Protein AF-A0A3B8I5W5-F1 (afdb_monomer)

Structure (mmCIF, N/CA/C/O backbone):
data_AF-A0A3B8I5W5-F1
#
_entry.id   AF-A0A3B8I5W5-F1
#
loop_
_atom_site.group_PDB
_atom_site.id
_atom_site.type_symbol
_atom_site.label_atom_id
_atom_site.label_alt_id
_atom_site.label_comp_id
_atom_site.label_asym_id
_atom_site.label_entity_id
_atom_site.label_seq_id
_atom_site.pdbx_PDB_ins_code
_atom_site.Cartn_x
_atom_site.Cartn_y
_atom_site.Cartn_z
_atom_site.occupancy
_atom_site.B_iso_or_equiv
_atom_site.auth_seq_id
_atom_site.auth_comp_id
_atom_site.auth_asym_id
_atom_site.auth_atom_id
_atom_site.pdbx_PDB_model_num
ATOM 1 N N . MET A 1 1 ? -15.639 12.496 -2.926 1.00 61.66 1 MET A N 1
ATOM 2 C CA . MET A 1 1 ? -14.669 11.738 -2.098 1.00 61.66 1 MET A CA 1
ATOM 3 C C . MET A 1 1 ? -14.792 10.216 -2.178 1.00 61.66 1 MET A C 1
ATOM 5 O O . MET A 1 1 ? -13.754 9.573 -2.150 1.00 61.66 1 MET A O 1
ATOM 9 N N . ASN A 1 2 ? -15.990 9.625 -2.306 1.00 77.81 2 ASN A N 1
ATOM 10 C CA . ASN A 1 2 ? -16.185 8.171 -2.148 1.00 77.81 2 ASN A CA 1
ATOM 11 C C . ASN A 1 2 ? -15.355 7.278 -3.110 1.00 77.81 2 ASN A C 1
ATOM 13 O O . ASN A 1 2 ? -14.965 6.170 -2.763 1.00 77.81 2 ASN A O 1
ATOM 17 N N . ASN A 1 3 ? -14.996 7.775 -4.301 1.00 90.12 3 ASN A N 1
ATOM 18 C CA . ASN A 1 3 ? -14.137 7.043 -5.249 1.00 90.12 3 ASN A CA 1
ATOM 19 C C . ASN A 1 3 ? -12.716 6.773 -4.723 1.00 90.12 3 ASN A C 1
ATOM 21 O O . ASN A 1 3 ? -12.067 5.838 -5.180 1.00 90.12 3 ASN A O 1
ATOM 25 N N . TYR A 1 4 ? -12.232 7.566 -3.764 1.00 95.19 4 TYR A N 1
ATOM 26 C CA . TYR A 1 4 ? -10.904 7.401 -3.167 1.00 95.19 4 TYR A CA 1
ATOM 27 C C . TYR A 1 4 ? -10.886 6.434 -1.981 1.00 95.19 4 TYR A C 1
ATOM 29 O O . TYR A 1 4 ? -9.856 6.318 -1.331 1.00 95.19 4 TYR A O 1
ATOM 37 N N . LEU A 1 5 ? -12.004 5.760 -1.709 1.00 96.75 5 LEU A N 1
ATOM 38 C CA . LEU A 1 5 ? -12.112 4.663 -0.744 1.00 96.75 5 LEU A CA 1
ATOM 39 C C . LEU A 1 5 ? -12.311 3.312 -1.437 1.00 96.75 5 LEU A C 1
ATOM 41 O O . LEU A 1 5 ? -12.010 2.274 -0.864 1.00 96.75 5 LEU A O 1
ATOM 45 N N . LYS A 1 6 ? -12.807 3.320 -2.680 1.00 97.50 6 LYS A N 1
ATOM 46 C CA . LYS A 1 6 ? -13.102 2.098 -3.426 1.00 97.50 6 LYS A CA 1
ATOM 47 C C . LYS A 1 6 ? -11.824 1.398 -3.899 1.00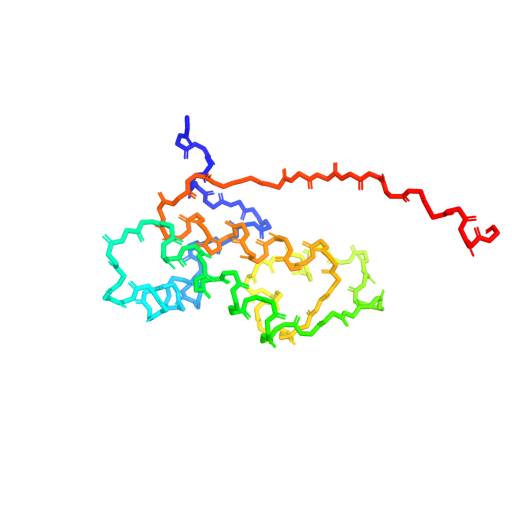 97.50 6 LYS A C 1
ATOM 49 O O . LYS A 1 6 ? -10.852 2.086 -4.248 1.00 97.50 6 LYS A O 1
ATOM 54 N N . PRO A 1 7 ? -11.838 0.061 -3.983 1.00 97.75 7 PRO A N 1
ATOM 55 C CA . PRO A 1 7 ? -10.745 -0.680 -4.581 1.00 97.75 7 PRO A CA 1
ATOM 56 C C . PRO A 1 7 ? -10.641 -0.396 -6.083 1.00 97.75 7 PRO A C 1
ATOM 58 O O . PRO A 1 7 ? -11.612 -0.029 -6.750 1.00 97.75 7 PRO A O 1
ATOM 61 N N . THR A 1 8 ? -9.438 -0.559 -6.621 1.00 97.50 8 THR A N 1
ATOM 62 C CA . THR A 1 8 ? -9.177 -0.601 -8.066 1.00 97.50 8 THR A CA 1
ATOM 63 C C . THR A 1 8 ? -8.279 -1.792 -8.376 1.00 97.50 8 THR A C 1
ATOM 65 O O . THR A 1 8 ? -7.843 -2.491 -7.468 1.00 97.50 8 THR A O 1
ATOM 68 N N . TYR A 1 9 ? -7.950 -2.014 -9.651 1.00 97.56 9 TYR A N 1
ATOM 69 C CA . TYR A 1 9 ? -7.056 -3.109 -10.032 1.00 97.56 9 TYR A CA 1
ATOM 70 C C . TYR A 1 9 ? -5.711 -3.086 -9.283 1.00 97.56 9 TYR A C 1
ATOM 72 O O . TYR A 1 9 ? -5.262 -4.136 -8.835 1.00 97.56 9 TYR A O 1
ATOM 80 N N . TYR A 1 10 ? -5.076 -1.912 -9.157 1.00 98.06 10 TYR A N 1
ATOM 81 C CA . TYR A 1 10 ? -3.786 -1.756 -8.466 1.00 98.06 10 TYR A CA 1
ATOM 82 C C . TYR A 1 10 ? -3.947 -1.499 -6.965 1.00 98.06 10 TYR A C 1
ATOM 84 O O . TYR A 1 10 ? -3.089 -1.889 -6.178 1.00 98.06 10 TYR A O 1
ATOM 92 N N . LEU A 1 11 ? -5.037 -0.831 -6.580 1.00 98.25 11 LEU A N 1
ATOM 93 C CA . LEU A 1 11 ? -5.348 -0.475 -5.200 1.00 98.25 11 LEU A CA 1
ATOM 94 C C . LEU A 1 11 ? -6.419 -1.424 -4.660 1.00 98.25 11 LEU A C 1
ATOM 96 O O . LEU A 1 11 ? -7.529 -0.992 -4.353 1.00 98.25 11 LEU A O 1
ATOM 100 N N . ASP A 1 12 ? -6.112 -2.717 -4.616 1.00 97.75 12 ASP A N 1
ATOM 101 C CA . ASP A 1 12 ? -7.004 -3.788 -4.158 1.00 97.75 12 ASP A CA 1
ATOM 102 C C . ASP A 1 12 ? -7.103 -3.818 -2.625 1.00 97.75 12 ASP A C 1
ATOM 104 O O . ASP A 1 12 ? -6.757 -4.789 -1.954 1.00 97.75 12 ASP A O 1
ATOM 108 N N . CYS A 1 13 ? -7.554 -2.697 -2.057 1.00 97.75 13 CYS A N 1
ATOM 109 C CA . CYS A 1 13 ? -7.656 -2.483 -0.618 1.00 97.75 13 CYS A CA 1
ATOM 110 C C . CYS A 1 13 ? -8.689 -3.388 0.063 1.00 97.75 13 CYS A C 1
ATOM 112 O O . CYS A 1 13 ? -8.652 -3.531 1.277 1.00 97.75 13 CYS A O 1
ATOM 114 N N . ASP A 1 14 ? -9.599 -3.999 -0.692 1.00 98.06 14 ASP A N 1
ATOM 115 C CA . ASP A 1 14 ? -10.561 -5.012 -0.250 1.00 98.06 14 ASP A CA 1
ATOM 116 C C . ASP A 1 14 ? -9.949 -6.418 -0.119 1.00 98.06 14 ASP A C 1
ATOM 118 O O . ASP A 1 14 ? -10.593 -7.323 0.412 1.00 98.06 14 ASP A O 1
ATOM 122 N N . HIS A 1 15 ? -8.701 -6.615 -0.554 1.00 98.56 15 HIS A N 1
ATOM 123 C CA . HIS A 1 15 ? -8.018 -7.894 -0.419 1.00 98.56 15 HIS A CA 1
ATOM 124 C C . HIS A 1 15 ? -7.873 -8.292 1.068 1.00 98.56 15 HIS A C 1
ATOM 126 O O . HIS A 1 15 ? -7.395 -7.477 1.867 1.00 98.56 15 HIS A O 1
ATOM 132 N N . PRO A 1 16 ? -8.180 -9.549 1.462 1.00 98.50 16 PRO A N 1
ATOM 133 C CA . PRO A 1 16 ? -8.212 -9.966 2.869 1.00 98.50 16 PRO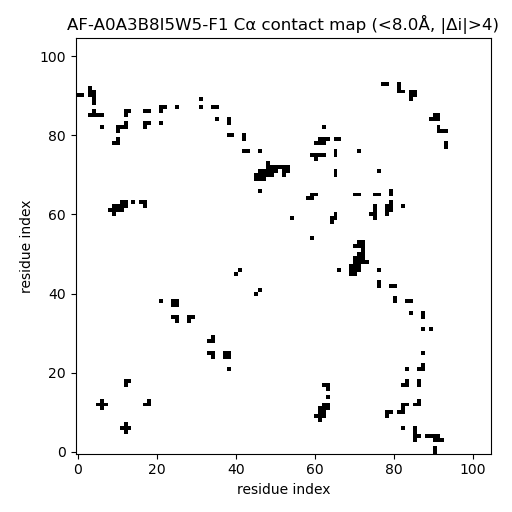 A CA 1
ATOM 134 C C . PRO A 1 16 ? -6.929 -9.669 3.651 1.00 98.50 16 PRO A C 1
ATOM 136 O O . PRO A 1 16 ? -6.990 -9.161 4.765 1.00 98.50 16 PRO A O 1
ATOM 139 N N . ALA A 1 17 ? -5.762 -9.914 3.044 1.00 98.19 17 ALA A N 1
ATOM 140 C CA . ALA A 1 17 ? -4.474 -9.614 3.673 1.00 98.19 17 ALA A CA 1
ATOM 141 C C . ALA A 1 17 ? -4.310 -8.118 4.008 1.00 98.19 17 ALA A C 1
ATOM 143 O O . ALA A 1 17 ? -3.814 -7.785 5.077 1.00 98.19 17 ALA A O 1
ATOM 144 N N . ILE A 1 18 ? -4.769 -7.219 3.129 1.00 98.62 18 ILE A N 1
ATOM 145 C CA . ILE A 1 18 ? -4.690 -5.769 3.346 1.00 98.62 18 ILE A CA 1
ATOM 146 C C . ILE A 1 18 ? -5.641 -5.357 4.475 1.00 98.62 18 ILE A C 1
ATOM 148 O O . ILE A 1 18 ? -5.225 -4.665 5.401 1.00 98.62 18 ILE A O 1
ATOM 152 N N . GLN A 1 19 ? -6.889 -5.832 4.434 1.00 98.62 19 GLN A N 1
ATOM 153 C CA . GLN A 1 19 ? -7.904 -5.562 5.459 1.00 98.62 19 GLN A CA 1
ATOM 154 C C . GLN A 1 19 ? -7.461 -6.035 6.848 1.00 98.62 19 GLN A C 1
ATOM 156 O O . GLN A 1 19 ? -7.528 -5.280 7.817 1.00 98.62 19 GLN A O 1
ATOM 161 N N . GLN A 1 20 ? -6.941 -7.262 6.939 1.00 98.50 20 GLN A N 1
ATOM 162 C CA . GLN A 1 20 ? -6.451 -7.826 8.193 1.00 98.50 20 GLN A CA 1
ATOM 163 C C . GLN A 1 20 ? -5.268 -7.026 8.745 1.00 98.50 20 GLN A C 1
ATOM 165 O O . GLN A 1 20 ? -5.256 -6.693 9.928 1.00 98.50 20 GLN A O 1
ATOM 170 N N . THR A 1 21 ? -4.293 -6.683 7.898 1.00 98.12 21 THR A N 1
ATOM 171 C CA . THR A 1 21 ? -3.144 -5.874 8.317 1.00 98.12 21 THR A CA 1
ATOM 172 C C . THR A 1 21 ? -3.572 -4.500 8.815 1.00 98.12 21 THR A C 1
ATOM 174 O O . THR A 1 21 ? -3.085 -4.067 9.856 1.00 98.12 21 THR A O 1
ATOM 177 N N . VAL A 1 22 ? -4.497 -3.822 8.129 1.00 98.44 22 VAL A N 1
ATOM 178 C CA . VAL A 1 22 ? -5.020 -2.540 8.615 1.00 98.44 22 VAL A CA 1
ATOM 179 C C . VAL A 1 22 ? -5.685 -2.716 9.971 1.00 98.44 22 VAL A C 1
ATOM 181 O O . VAL A 1 22 ? -5.284 -2.034 10.906 1.00 98.44 22 VAL A O 1
ATOM 184 N N . SER A 1 23 ? -6.607 -3.673 10.109 1.00 98.31 23 SER A N 1
ATOM 185 C CA . SER A 1 23 ? -7.304 -3.923 11.375 1.00 98.31 23 SER A CA 1
ATOM 186 C C . SER A 1 23 ? -6.341 -4.138 12.544 1.00 98.31 23 SER A C 1
ATOM 188 O O . SER A 1 23 ? -6.584 -3.612 13.623 1.00 98.31 23 SER A O 1
ATOM 190 N N . GLN A 1 24 ? -5.258 -4.891 12.334 1.00 98.31 24 GLN A N 1
ATOM 191 C CA . GLN A 1 24 ? -4.252 -5.168 13.363 1.00 98.31 24 GLN A CA 1
ATOM 192 C C . GLN A 1 24 ? -3.402 -3.935 13.694 1.00 98.31 24 GLN A C 1
ATOM 194 O O . GLN A 1 24 ? -3.168 -3.625 14.856 1.00 98.31 24 GLN A O 1
ATOM 199 N N . ILE A 1 25 ? -2.921 -3.217 12.678 1.00 98.12 25 ILE A N 1
ATOM 200 C CA . ILE A 1 25 ? -1.996 -2.092 12.870 1.00 98.12 25 ILE A CA 1
ATOM 201 C C . ILE A 1 25 ? -2.705 -0.861 13.443 1.00 98.12 25 ILE A C 1
ATOM 203 O O . ILE A 1 25 ? -2.097 -0.093 14.192 1.00 98.12 25 ILE A O 1
ATOM 207 N N . THR A 1 26 ? -3.977 -0.661 13.098 1.00 97.75 26 THR A N 1
ATOM 208 C CA . THR A 1 26 ? -4.765 0.489 13.557 1.00 97.75 26 THR A CA 1
ATOM 209 C C . THR A 1 26 ? -5.540 0.214 14.844 1.00 97.75 26 THR A C 1
ATOM 211 O O . THR A 1 26 ? -6.268 1.089 15.311 1.00 97.75 26 THR A O 1
ATOM 214 N N . GLU A 1 27 ? -5.409 -0.979 15.428 1.00 97.50 27 GLU A N 1
ATOM 215 C CA . GLU A 1 27 ? -6.036 -1.304 16.706 1.00 97.50 27 GLU A CA 1
ATOM 216 C C . GLU A 1 27 ? -5.567 -0.330 17.800 1.00 97.50 27 GLU A C 1
ATOM 218 O O . GLU A 1 27 ? -4.378 -0.027 17.942 1.00 97.50 27 GLU A O 1
ATOM 223 N N . GLY A 1 28 ? -6.526 0.220 18.550 1.00 96.44 28 GLY A N 1
ATOM 224 C CA . GLY A 1 28 ? -6.260 1.176 19.626 1.00 96.44 28 GLY A CA 1
ATOM 225 C C . GLY A 1 28 ? -5.765 2.558 19.179 1.00 96.44 28 GLY A C 1
ATOM 226 O O . GLY A 1 28 ? -5.443 3.374 20.043 1.00 96.44 28 GLY A O 1
ATOM 227 N N . CYS A 1 29 ? -5.703 2.852 17.874 1.00 97.25 29 CYS A N 1
ATOM 228 C CA . CYS A 1 29 ? -5.403 4.203 17.399 1.00 97.25 29 CYS A CA 1
ATOM 229 C C . CYS A 1 29 ? -6.507 5.187 17.795 1.00 97.25 29 CYS A C 1
ATOM 231 O O . CYS A 1 29 ?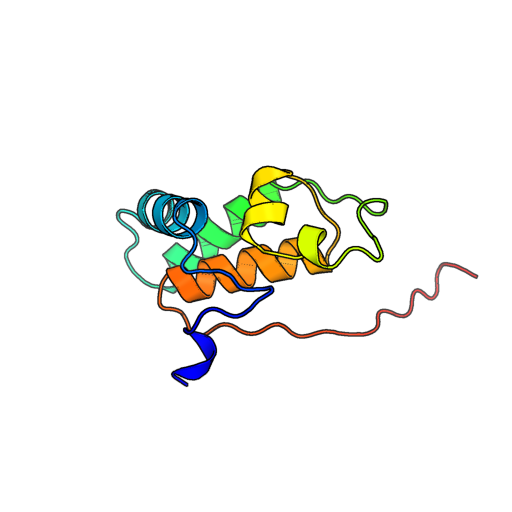 -7.696 4.896 17.667 1.00 97.25 29 CYS A O 1
ATOM 233 N N . LYS A 1 30 ? -6.105 6.377 18.244 1.00 95.12 30 LYS A N 1
ATOM 234 C CA . LYS A 1 30 ? -7.018 7.423 18.725 1.00 95.12 30 LYS A CA 1
ATOM 235 C C . LYS A 1 30 ? -7.709 8.167 17.589 1.00 95.12 30 LYS A C 1
ATOM 237 O O . LYS A 1 30 ? -8.837 8.625 17.748 1.00 95.12 30 LYS A O 1
ATOM 242 N N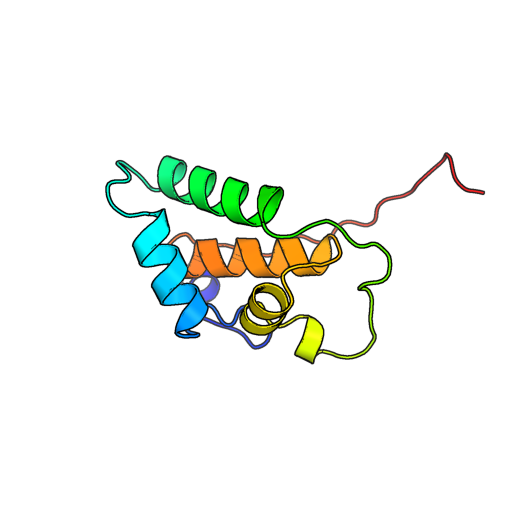 . ASP A 1 31 ? -7.022 8.305 16.460 1.00 96.38 31 ASP A N 1
ATOM 243 C CA . ASP A 1 31 ? -7.506 9.021 15.289 1.00 96.38 31 ASP A CA 1
ATOM 244 C C . ASP A 1 31 ? -6.903 8.473 13.982 1.00 96.38 31 ASP A C 1
ATOM 246 O O . ASP A 1 31 ? -6.059 7.570 13.959 1.00 96.38 31 ASP A O 1
ATOM 250 N N . GLN A 1 32 ? -7.366 9.034 12.862 1.00 96.31 32 GLN A N 1
ATOM 251 C CA . GLN A 1 32 ? -6.914 8.658 11.523 1.00 96.31 32 GLN A CA 1
ATOM 252 C C . GLN A 1 32 ? -5.448 9.030 11.252 1.00 96.31 32 GLN A C 1
ATOM 254 O O . GLN A 1 32 ? -4.813 8.395 10.411 1.00 96.31 32 GLN A O 1
ATOM 259 N N . ILE A 1 33 ? -4.901 10.040 11.937 1.00 96.94 33 ILE A N 1
ATOM 260 C CA . ILE A 1 33 ? -3.511 10.470 11.754 1.00 96.94 33 ILE A CA 1
ATOM 261 C C . ILE A 1 33 ? -2.583 9.422 12.361 1.00 96.94 33 ILE A C 1
ATOM 263 O O . ILE A 1 33 ? -1.648 8.983 11.692 1.00 96.94 33 ILE A O 1
ATOM 267 N N . GLU A 1 34 ? -2.867 8.972 13.583 1.00 98.12 34 GLU A N 1
ATOM 268 C CA . GLU A 1 34 ? -2.110 7.913 14.250 1.00 98.12 34 GLU A CA 1
ATOM 269 C C . GLU A 1 34 ? -2.147 6.612 13.433 1.00 98.12 34 GLU A C 1
ATOM 271 O O . GLU A 1 34 ? -1.107 5.995 13.188 1.00 98.12 34 GLU A O 1
ATOM 276 N N . ALA A 1 35 ? -3.330 6.231 12.940 1.00 97.94 35 ALA A N 1
ATOM 277 C CA . ALA A 1 35 ? -3.491 5.074 12.064 1.00 97.94 35 ALA A CA 1
ATOM 278 C C . ALA A 1 35 ? -2.613 5.192 10.805 1.00 97.94 35 ALA A C 1
ATOM 280 O O . ALA A 1 35 ? -1.855 4.276 10.476 1.00 97.94 35 ALA A O 1
ATOM 281 N N . LEU A 1 36 ? -2.655 6.341 10.123 1.00 97.75 36 LEU A N 1
ATOM 282 C CA . LEU A 1 36 ? -1.883 6.567 8.903 1.00 97.75 36 LEU A CA 1
ATOM 283 C C . LEU A 1 36 ? -0.371 6.582 9.165 1.00 97.75 36 LEU A C 1
ATOM 285 O O . LEU A 1 36 ? 0.389 6.059 8.351 1.00 97.75 36 LEU A O 1
ATOM 289 N N . GLN A 1 37 ? 0.069 7.128 10.301 1.00 98.44 37 GLN A N 1
ATOM 290 C CA . GLN A 1 37 ? 1.469 7.089 10.724 1.00 98.44 37 GLN A CA 1
ATOM 291 C C . GLN A 1 37 ? 1.951 5.649 10.914 1.00 98.44 37 GLN A C 1
ATOM 293 O O . GLN A 1 37 ? 2.985 5.283 10.358 1.00 98.44 37 GLN A O 1
ATOM 298 N N . LYS A 1 38 ? 1.198 4.802 11.626 1.00 98.62 38 LYS A N 1
ATOM 299 C CA . LYS A 1 38 ? 1.573 3.390 11.812 1.00 98.62 38 LYS A CA 1
ATOM 300 C C . LYS A 1 38 ? 1.611 2.623 10.488 1.00 98.62 38 LYS A C 1
ATOM 302 O O . LYS A 1 38 ? 2.561 1.884 10.237 1.00 98.62 38 LYS A O 1
ATOM 307 N N . LEU A 1 39 ? 0.634 2.840 9.605 1.00 98.62 39 LEU A N 1
ATOM 308 C CA . LEU A 1 39 ? 0.612 2.230 8.269 1.00 98.62 39 LEU A CA 1
ATOM 309 C C . LEU A 1 39 ? 1.774 2.717 7.391 1.00 98.62 39 LEU A C 1
ATOM 311 O O . LEU A 1 39 ? 2.356 1.936 6.639 1.00 98.62 39 LEU A O 1
ATOM 315 N N . PHE A 1 40 ? 2.146 3.994 7.498 1.00 98.62 40 PHE A N 1
ATOM 316 C CA . PHE A 1 40 ? 3.322 4.534 6.822 1.00 98.62 40 PHE A CA 1
ATOM 317 C C . PHE A 1 40 ? 4.601 3.857 7.317 1.00 98.62 40 PHE A C 1
ATOM 319 O O . PHE A 1 40 ? 5.408 3.422 6.497 1.00 98.62 40 PHE A O 1
ATOM 326 N N . LEU A 1 41 ? 4.771 3.732 8.637 1.00 98.62 41 LEU A N 1
ATOM 327 C CA . LEU A 1 41 ? 5.930 3.074 9.243 1.00 98.62 41 LEU A CA 1
ATOM 328 C C . LEU A 1 41 ? 6.025 1.606 8.816 1.00 98.62 41 LEU A C 1
ATOM 330 O O . LEU A 1 41 ? 7.097 1.172 8.408 1.00 98.62 41 LEU A O 1
ATOM 334 N N . LEU A 1 42 ? 4.901 0.882 8.775 1.00 98.44 42 LEU A N 1
ATOM 335 C CA . LEU A 1 42 ? 4.843 -0.477 8.233 1.00 98.44 42 LEU A CA 1
ATOM 336 C C . LEU A 1 42 ? 5.412 -0.538 6.805 1.00 98.44 42 LEU A C 1
ATOM 338 O O . LEU A 1 42 ? 6.296 -1.342 6.525 1.00 98.44 42 LEU A O 1
ATOM 342 N N . VAL A 1 43 ? 4.940 0.316 5.891 1.00 98.56 43 VAL A N 1
ATOM 343 C CA . VAL A 1 43 ? 5.420 0.305 4.496 1.00 98.56 43 VAL A CA 1
ATOM 344 C C . VAL A 1 43 ? 6.865 0.785 4.389 1.00 98.56 43 VAL A C 1
ATOM 346 O O . VAL A 1 43 ? 7.614 0.296 3.540 1.00 98.56 43 VAL A O 1
ATOM 349 N N . ARG A 1 44 ? 7.274 1.761 5.204 1.00 98.19 44 ARG A N 1
ATOM 350 C CA . ARG A 1 44 ? 8.642 2.288 5.225 1.00 98.19 44 ARG A CA 1
ATOM 351 C C . ARG A 1 44 ? 9.626 1.197 5.638 1.00 98.19 44 ARG A C 1
ATOM 353 O O . ARG A 1 44 ? 10.589 0.989 4.901 1.00 98.19 44 ARG A O 1
ATOM 360 N N . ASP A 1 45 ? 9.328 0.508 6.736 1.00 98.12 45 ASP A N 1
ATOM 361 C CA . ASP A 1 45 ? 10.270 -0.350 7.457 1.00 98.12 45 ASP A CA 1
ATOM 362 C C . ASP A 1 45 ? 10.204 -1.812 7.001 1.00 98.12 45 ASP A C 1
ATOM 364 O O . ASP A 1 45 ? 11.242 -2.454 6.863 1.00 98.12 45 ASP A O 1
ATOM 368 N N . GLN A 1 46 ? 9.013 -2.326 6.673 1.00 97.81 46 GLN A N 1
ATOM 369 C CA . GLN A 1 46 ? 8.829 -3.744 6.333 1.00 97.81 46 GLN A CA 1
ATOM 370 C C . GLN A 1 46 ? 8.900 -4.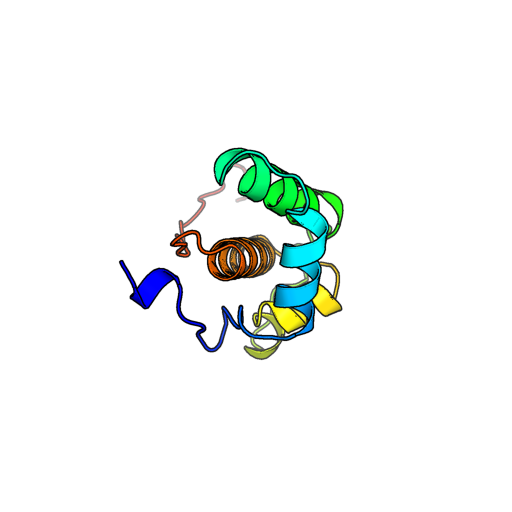045 4.834 1.00 97.81 46 GLN A C 1
ATOM 372 O O . GLN A 1 46 ? 8.896 -5.211 4.452 1.00 97.81 46 GLN A O 1
ATOM 377 N N . ILE A 1 47 ? 8.957 -3.022 3.975 1.00 98.12 47 ILE A N 1
ATOM 378 C CA . ILE A 1 47 ? 9.027 -3.188 2.515 1.00 98.12 47 ILE A CA 1
ATOM 379 C C . ILE A 1 47 ? 10.320 -2.541 2.010 1.00 98.12 47 ILE A C 1
ATOM 381 O O . ILE A 1 47 ? 10.298 -1.370 1.624 1.00 98.12 47 ILE A O 1
ATOM 385 N N . PRO A 1 48 ? 11.471 -3.233 2.002 1.00 97.81 48 PRO A N 1
ATOM 386 C CA . PRO A 1 48 ? 12.731 -2.642 1.571 1.00 97.81 48 PRO A CA 1
ATOM 387 C C . PRO A 1 48 ? 12.665 -2.095 0.145 1.00 97.81 48 PRO A C 1
ATOM 389 O O . PRO A 1 48 ? 12.043 -2.685 -0.747 1.00 97.81 48 PRO A O 1
ATOM 392 N N . TYR A 1 49 ? 13.319 -0.950 -0.055 1.00 96.50 49 TYR A N 1
ATOM 393 C CA . TYR A 1 49 ? 13.392 -0.295 -1.353 1.00 96.50 49 TYR A CA 1
ATOM 394 C C . TYR A 1 49 ? 14.274 -1.093 -2.313 1.00 96.50 49 TYR A C 1
ATOM 396 O O . TYR A 1 49 ? 15.427 -1.383 -2.000 1.00 96.50 49 TYR A O 1
ATOM 404 N N . ASN A 1 50 ? 13.751 -1.403 -3.498 1.00 95.12 50 ASN A N 1
ATOM 405 C CA . ASN A 1 50 ? 14.475 -2.145 -4.524 1.00 95.12 50 ASN A CA 1
ATOM 406 C C . ASN A 1 50 ? 14.331 -1.461 -5.891 1.00 95.12 50 ASN A C 1
ATOM 408 O O . ASN A 1 50 ? 13.255 -1.461 -6.489 1.00 95.12 50 ASN A O 1
ATOM 412 N N . MET A 1 51 ? 15.430 -0.893 -6.399 1.00 90.75 51 MET A N 1
ATOM 413 C CA . MET A 1 51 ? 15.468 -0.239 -7.716 1.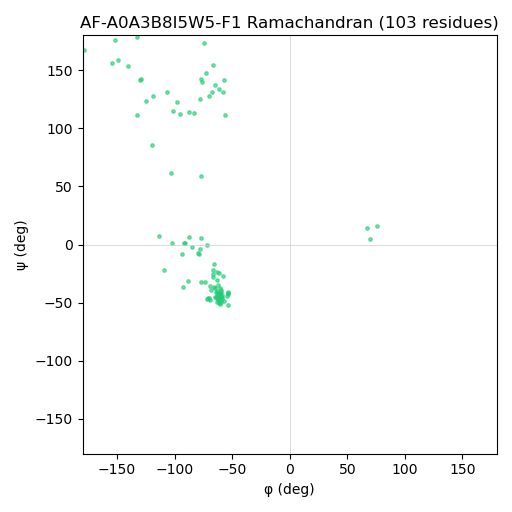00 90.75 51 MET A CA 1
ATOM 414 C C . MET A 1 51 ? 15.280 -1.205 -8.892 1.00 90.75 51 MET A C 1
ATOM 416 O O . MET A 1 51 ? 14.829 -0.786 -9.953 1.00 90.75 51 MET A O 1
ATOM 420 N N . TYR A 1 52 ? 15.556 -2.495 -8.695 1.00 91.81 52 TYR A N 1
ATOM 421 C CA . TYR A 1 52 ? 15.409 -3.538 -9.712 1.00 91.81 52 TYR A CA 1
ATOM 422 C C . TYR A 1 52 ? 14.029 -4.208 -9.698 1.00 91.81 52 TYR A C 1
ATOM 424 O O . TYR A 1 52 ? 13.778 -5.116 -10.482 1.00 91.81 52 TYR A O 1
ATOM 432 N N . ALA A 1 53 ? 13.116 -3.774 -8.823 1.00 91.56 53 ALA A N 1
ATOM 433 C CA . ALA A 1 53 ? 11.755 -4.309 -8.758 1.00 91.56 53 ALA A CA 1
ATOM 434 C C . ALA A 1 53 ? 10.823 -3.761 -9.860 1.00 91.56 53 ALA A C 1
ATOM 436 O O . ALA A 1 53 ? 9.663 -4.173 -9.949 1.00 91.56 53 ALA A O 1
ATOM 437 N N . VAL A 1 54 ? 11.309 -2.825 -10.685 1.00 91.38 54 VAL A N 1
ATOM 438 C CA . VAL A 1 54 ? 10.571 -2.270 -11.826 1.00 91.38 54 VAL A CA 1
ATOM 439 C C . VAL A 1 54 ? 10.378 -3.350 -12.888 1.00 91.38 54 VAL A C 1
ATOM 441 O O . VAL A 1 54 ? 11.318 -4.038 -13.273 1.00 91.38 54 VAL A O 1
ATOM 444 N N . THR A 1 55 ? 9.150 -3.502 -13.377 1.00 93.56 55 THR A N 1
ATOM 445 C CA . THR A 1 55 ? 8.793 -4.544 -14.344 1.00 93.56 55 THR A CA 1
ATOM 446 C C . THR A 1 55 ? 7.663 -4.080 -15.257 1.00 93.56 55 THR A C 1
ATOM 448 O O . THR A 1 55 ? 6.906 -3.178 -14.919 1.00 93.56 55 THR A O 1
ATOM 451 N N . GLY A 1 56 ? 7.524 -4.706 -16.426 1.00 94.62 56 GLY A N 1
ATOM 452 C CA . GLY A 1 56 ? 6.378 -4.493 -17.312 1.00 94.62 56 GLY A CA 1
ATOM 453 C C . GLY A 1 56 ? 5.118 -5.254 -16.886 1.00 94.62 56 GLY A C 1
ATOM 454 O O . GLY A 1 56 ? 4.065 -5.045 -17.478 1.00 94.62 56 GLY A O 1
ATOM 455 N N . ASN A 1 57 ? 5.198 -6.149 -15.892 1.00 96.25 57 ASN A N 1
ATOM 456 C CA . ASN A 1 57 ? 4.071 -6.992 -15.494 1.00 96.25 57 ASN A CA 1
ATOM 457 C C . ASN A 1 57 ? 3.119 -6.259 -14.520 1.00 96.25 57 ASN A C 1
ATOM 459 O O . ASN A 1 57 ? 3.490 -6.052 -13.360 1.00 96.25 57 ASN A O 1
ATOM 463 N N . PRO A 1 58 ? 1.864 -5.950 -14.913 1.00 96.31 58 PRO A N 1
ATOM 464 C CA . PRO A 1 58 ? 0.922 -5.207 -14.071 1.00 96.31 58 PRO A CA 1
ATOM 465 C C . PRO A 1 58 ? 0.575 -5.898 -12.747 1.00 96.31 58 PRO A C 1
ATOM 467 O O . PRO A 1 58 ? 0.190 -5.232 -11.789 1.00 96.31 58 PRO A O 1
ATOM 470 N N . LEU A 1 59 ? 0.696 -7.229 -12.665 1.00 97.12 59 LEU A N 1
ATOM 471 C CA . LEU A 1 59 ? 0.399 -7.977 -11.440 1.00 97.12 59 LEU A CA 1
ATOM 472 C C . LEU A 1 59 ? 1.324 -7.573 -10.290 1.00 97.12 59 LEU A C 1
ATOM 474 O O . LEU A 1 59 ? 0.868 -7.480 -9.156 1.00 97.12 59 LEU A O 1
ATOM 478 N N . TYR A 1 60 ? 2.586 -7.259 -10.584 1.00 96.75 60 TYR A N 1
ATOM 479 C CA . TYR A 1 60 ? 3.597 -6.855 -9.599 1.00 96.75 60 TYR A CA 1
ATOM 480 C C . TYR A 1 60 ? 3.362 -5.444 -9.037 1.00 96.75 60 TYR A C 1
ATOM 482 O O . TYR A 1 60 ? 4.122 -4.975 -8.191 1.00 96.75 60 TYR A O 1
ATOM 490 N N . TYR A 1 61 ? 2.306 -4.775 -9.502 1.00 97.75 61 TYR A N 1
ATOM 491 C CA . TYR A 1 61 ? 1.850 -3.478 -9.024 1.00 97.75 61 TYR A CA 1
ATOM 492 C C . TYR A 1 61 ? 0.485 -3.552 -8.336 1.00 97.75 61 TYR A C 1
ATOM 494 O O . TYR A 1 61 ? -0.069 -2.509 -8.015 1.00 97.75 61 TYR A O 1
ATOM 502 N N . LYS A 1 62 ? -0.096 -4.735 -8.095 1.00 98.31 62 LYS A N 1
ATOM 503 C CA . LYS A 1 62 ? -1.244 -4.822 -7.177 1.00 98.31 62 LYS A CA 1
ATOM 504 C C . LYS A 1 62 ? -0.764 -4.717 -5.738 1.00 98.31 62 LYS A C 1
ATOM 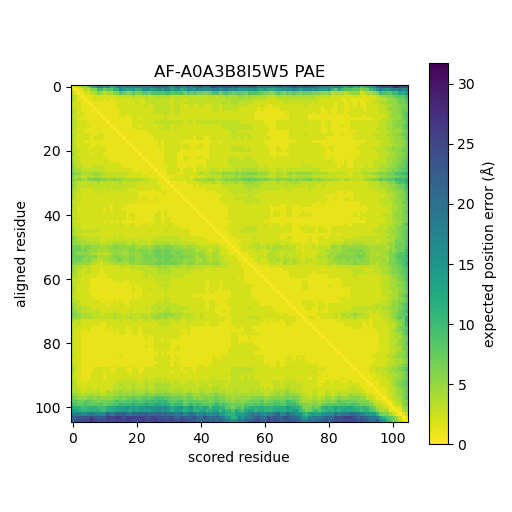506 O O . LYS A 1 62 ? 0.259 -5.309 -5.397 1.00 98.31 62 LYS A O 1
ATOM 511 N N . SER A 1 63 ? -1.497 -4.007 -4.889 1.00 98.38 63 SER A N 1
ATOM 512 C CA . SER A 1 63 ? -1.092 -3.780 -3.500 1.00 98.38 63 SER A CA 1
ATOM 513 C C . SER A 1 63 ? -0.927 -5.081 -2.715 1.00 98.38 63 SER A C 1
ATOM 515 O O . SER A 1 63 ? 0.084 -5.246 -2.036 1.00 98.38 63 SER A O 1
ATOM 517 N N . SER A 1 64 ? -1.828 -6.051 -2.899 1.00 98.50 64 SER A N 1
ATOM 518 C CA . SER A 1 64 ? -1.710 -7.393 -2.307 1.00 98.50 64 SER A CA 1
ATOM 519 C C . SER A 1 64 ? -0.448 -8.142 -2.756 1.00 98.50 64 SER A C 1
ATOM 521 O O . SER A 1 64 ? 0.209 -8.806 -1.954 1.00 98.50 64 SER A O 1
ATOM 523 N N . GLN A 1 65 ? -0.063 -7.987 -4.025 1.00 98.44 65 GLN A N 1
ATOM 524 C CA . GLN A 1 65 ? 1.146 -8.572 -4.609 1.00 98.44 65 GLN A CA 1
ATOM 525 C C . GLN A 1 65 ? 2.407 -7.918 -4.068 1.00 98.44 65 GLN A C 1
ATOM 527 O O . GLN A 1 65 ? 3.324 -8.631 -3.670 1.00 98.44 65 GLN A O 1
ATOM 532 N N . VAL A 1 66 ? 2.436 -6.586 -3.998 1.00 98.19 66 VAL A N 1
ATOM 533 C CA . VAL A 1 66 ? 3.541 -5.838 -3.386 1.00 98.19 66 VAL A CA 1
ATOM 534 C C . VAL A 1 66 ? 3.703 -6.246 -1.924 1.00 98.19 66 VAL A C 1
ATOM 536 O O . VAL A 1 66 ? 4.819 -6.503 -1.477 1.00 98.19 66 VAL A O 1
ATOM 539 N N . PHE A 1 67 ? 2.591 -6.365 -1.195 1.00 98.25 67 PHE A N 1
ATOM 540 C CA . PHE A 1 67 ? 2.603 -6.795 0.197 1.00 98.25 67 PHE A CA 1
ATOM 541 C C . PHE A 1 67 ? 3.164 -8.212 0.350 1.00 98.25 67 PHE A C 1
ATOM 543 O O . PHE A 1 67 ? 4.056 -8.426 1.163 1.00 98.25 67 PHE A O 1
ATOM 550 N N . ARG A 1 68 ? 2.728 -9.162 -0.490 1.00 98.00 68 ARG A N 1
ATOM 551 C CA . ARG A 1 68 ? 3.260 -10.534 -0.484 1.00 98.00 68 ARG A CA 1
ATOM 552 C C . ARG A 1 68 ? 4.746 -10.598 -0.838 1.00 98.00 68 ARG A C 1
ATOM 554 O O . ARG A 1 68 ? 5.468 -11.412 -0.276 1.00 98.00 68 ARG A O 1
ATOM 561 N N . MET A 1 69 ? 5.194 -9.796 -1.802 1.00 96.62 69 MET A N 1
ATOM 562 C CA . MET A 1 69 ? 6.601 -9.764 -2.213 1.00 96.62 69 MET A CA 1
ATOM 563 C C . MET A 1 69 ? 7.517 -9.211 -1.122 1.00 96.62 69 MET A C 1
ATOM 565 O O . MET A 1 69 ? 8.700 -9.538 -1.113 1.00 96.62 69 MET A O 1
ATOM 569 N N . GLY A 1 70 ? 7.000 -8.348 -0.244 1.00 97.38 70 GLY A N 1
ATOM 570 C CA . GLY A 1 70 ? 7.772 -7.771 0.851 1.00 97.38 70 GLY A CA 1
ATOM 571 C C . GLY A 1 70 ? 8.890 -6.828 0.400 1.00 97.38 70 GLY A C 1
ATOM 572 O O . GLY A 1 70 ? 9.757 -6.506 1.193 1.00 97.38 70 GLY A O 1
ATOM 573 N N . THR A 1 71 ? 8.913 -6.380 -0.859 1.00 97.69 71 THR A N 1
ATOM 574 C CA . THR A 1 71 ? 9.907 -5.438 -1.403 1.00 97.69 71 THR A CA 1
ATOM 575 C C . THR A 1 71 ? 9.322 -4.671 -2.589 1.00 97.69 71 THR A C 1
ATOM 577 O O . THR A 1 71 ? 8.395 -5.153 -3.243 1.00 97.69 71 THR A O 1
ATOM 580 N N . GLY A 1 72 ? 9.851 -3.482 -2.892 1.00 96.88 72 GLY A N 1
ATOM 581 C CA . GLY A 1 72 ? 9.438 -2.759 -4.091 1.00 96.88 72 GLY A CA 1
ATOM 582 C C . GLY A 1 72 ? 10.143 -1.429 -4.341 1.00 96.88 72 GLY A C 1
ATOM 583 O O . GLY A 1 72 ? 10.805 -0.862 -3.472 1.00 96.88 72 GLY A O 1
ATOM 584 N N . TYR A 1 73 ? 9.958 -0.919 -5.554 1.00 95.38 73 TYR A N 1
ATOM 585 C CA . TYR A 1 73 ? 10.333 0.426 -5.981 1.00 95.38 73 TYR A CA 1
ATOM 586 C C . TYR A 1 73 ? 9.369 1.487 -5.410 1.00 95.38 73 TYR A C 1
ATOM 588 O O . TYR A 1 73 ? 8.337 1.151 -4.817 1.00 95.38 73 TYR A O 1
ATOM 596 N N . CYS A 1 74 ? 9.663 2.781 -5.603 1.00 94.88 74 CYS A N 1
ATOM 597 C CA . CYS A 1 74 ? 8.850 3.876 -5.054 1.00 94.88 74 CYS A CA 1
ATOM 598 C C . CYS A 1 74 ? 7.363 3.759 -5.431 1.00 94.88 74 CYS A C 1
ATOM 600 O O . CYS A 1 74 ? 6.502 3.940 -4.572 1.00 94.88 74 CYS A O 1
ATOM 602 N N . LEU A 1 75 ? 7.057 3.373 -6.675 1.00 96.56 75 LEU A N 1
ATOM 603 C CA . LEU A 1 75 ? 5.684 3.207 -7.151 1.00 96.56 75 LEU A CA 1
ATOM 604 C C . LEU A 1 75 ? 4.944 2.076 -6.422 1.00 96.56 75 LEU A C 1
ATOM 606 O O . LEU A 1 75 ? 3.811 2.263 -5.991 1.00 96.56 75 LEU A O 1
ATOM 610 N N . GLN A 1 76 ? 5.585 0.922 -6.238 1.00 98.06 76 GLN A N 1
ATOM 611 C CA . GLN A 1 76 ? 4.996 -0.224 -5.536 1.00 98.06 76 GLN A CA 1
ATOM 612 C C . GLN A 1 76 ? 4.720 0.112 -4.067 1.00 98.06 76 GLN A C 1
ATOM 614 O O . GLN A 1 76 ? 3.616 -0.120 -3.574 1.00 98.06 76 GLN A O 1
ATOM 619 N N . LYS A 1 77 ? 5.682 0.746 -3.383 1.00 98.31 77 LYS A N 1
ATOM 620 C CA . LYS A 1 77 ? 5.497 1.223 -2.003 1.00 98.31 77 LYS A CA 1
ATOM 621 C C . LYS A 1 77 ? 4.360 2.249 -1.908 1.00 98.31 77 LYS A C 1
ATOM 623 O O . LYS A 1 77 ? 3.534 2.155 -1.003 1.00 98.31 77 LYS A O 1
ATOM 628 N N . ALA A 1 78 ? 4.267 3.186 -2.856 1.00 98.25 78 ALA A N 1
ATOM 629 C CA . ALA A 1 78 ? 3.187 4.174 -2.899 1.00 98.25 78 ALA A CA 1
ATOM 630 C C . ALA A 1 78 ? 1.808 3.529 -3.119 1.00 98.25 78 ALA A C 1
ATOM 632 O O . ALA A 1 78 ? 0.837 3.918 -2.467 1.00 98.25 78 ALA A O 1
ATOM 633 N N . ILE A 1 79 ? 1.718 2.525 -3.998 1.00 98.50 79 ILE A N 1
ATOM 634 C CA . ILE A 1 79 ? 0.502 1.733 -4.237 1.00 98.50 79 ILE A CA 1
ATOM 635 C C . ILE A 1 79 ? 0.054 1.035 -2.955 1.00 98.50 79 ILE A C 1
ATOM 637 O O . ILE A 1 79 ? -1.115 1.139 -2.574 1.00 98.50 79 ILE A O 1
ATOM 641 N N . LEU A 1 80 ? 0.977 0.353 -2.272 1.00 98.69 80 LEU A N 1
ATOM 642 C CA . LEU A 1 80 ? 0.673 -0.347 -1.030 1.00 98.69 80 LEU A CA 1
ATOM 643 C C . LEU A 1 80 ? 0.184 0.624 0.047 1.00 98.69 80 LEU A C 1
ATOM 645 O O . LEU A 1 80 ? -0.893 0.423 0.604 1.00 98.69 80 LEU A O 1
ATOM 649 N N . PHE A 1 81 ? 0.913 1.716 0.283 1.00 98.75 81 PHE A N 1
ATOM 650 C CA . PHE A 1 81 ? 0.526 2.707 1.287 1.00 98.75 81 PHE A CA 1
ATOM 651 C C . PHE A 1 81 ? -0.828 3.357 0.979 1.00 98.75 81 PHE A C 1
ATOM 653 O O . PHE A 1 81 ? -1.671 3.492 1.863 1.00 98.75 81 PHE A O 1
ATOM 660 N N . THR A 1 82 ? -1.084 3.681 -0.291 1.00 98.62 82 THR A N 1
ATOM 661 C CA . THR A 1 82 ? -2.382 4.218 -0.717 1.00 98.62 82 THR A CA 1
ATOM 662 C C . THR A 1 82 ? -3.506 3.224 -0.427 1.00 98.62 82 THR A C 1
ATOM 664 O O . THR A 1 82 ? -4.558 3.625 0.059 1.00 98.62 82 THR A O 1
ATOM 667 N N . SER A 1 83 ? -3.291 1.934 -0.690 1.00 98.62 83 SER A N 1
ATOM 668 C CA . SER A 1 83 ? -4.299 0.886 -0.475 1.00 98.62 83 SER A CA 1
ATOM 669 C C . SER A 1 83 ? -4.587 0.657 1.006 1.00 98.62 83 SER A C 1
ATOM 671 O O . SER A 1 83 ? -5.750 0.536 1.380 1.00 98.62 83 SER A O 1
ATOM 673 N N . LEU A 1 84 ? -3.553 0.692 1.853 1.00 98.69 84 LEU A N 1
ATOM 674 C CA . LEU A 1 84 ? -3.701 0.648 3.309 1.00 98.69 84 LEU A CA 1
ATOM 675 C C . LEU A 1 84 ? -4.500 1.852 3.829 1.00 98.69 84 LEU A C 1
ATOM 677 O O . LEU A 1 84 ? -5.420 1.674 4.621 1.00 98.69 84 LEU A O 1
ATOM 681 N N . GLY A 1 85 ? -4.220 3.063 3.332 1.00 98.25 85 GLY A N 1
ATOM 682 C CA . GLY A 1 85 ? -4.998 4.258 3.674 1.00 98.25 85 GLY A CA 1
ATOM 683 C C . GLY A 1 85 ? -6.479 4.115 3.308 1.00 98.25 85 GLY A C 1
ATOM 684 O O . GLY A 1 85 ? -7.348 4.379 4.137 1.00 98.25 85 GLY A O 1
ATOM 685 N N . ARG A 1 86 ? -6.783 3.614 2.100 1.00 98.31 86 ARG A N 1
ATOM 686 C CA . ARG A 1 86 ? -8.172 3.339 1.683 1.00 98.31 86 ARG A CA 1
ATOM 687 C C . ARG A 1 86 ? -8.860 2.316 2.580 1.00 98.31 86 ARG A C 1
ATOM 689 O O . ARG A 1 86 ? -9.993 2.551 2.991 1.00 98.31 86 ARG A O 1
ATOM 696 N N . ALA A 1 87 ? -8.178 1.215 2.893 1.00 98.25 87 ALA A N 1
ATOM 697 C CA . ALA A 1 87 ? -8.691 0.173 3.780 1.00 98.25 87 ALA A CA 1
ATOM 698 C C . ALA A 1 87 ? -8.933 0.690 5.210 1.00 98.25 87 ALA A C 1
ATOM 700 O O . ALA A 1 87 ? -9.884 0.260 5.850 1.00 98.25 87 ALA A O 1
ATOM 701 N N . ALA A 1 88 ? -8.159 1.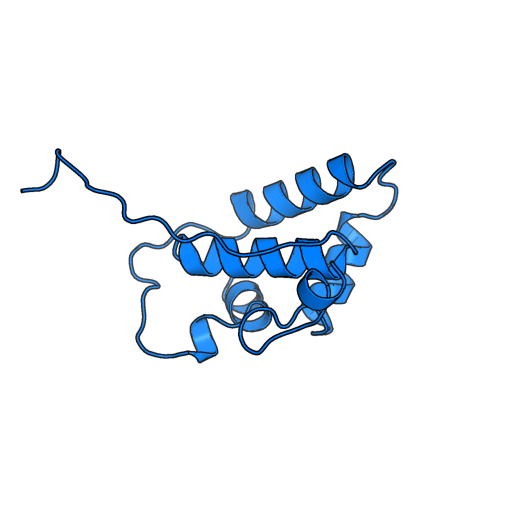677 5.672 1.00 97.75 88 ALA A N 1
ATOM 702 C CA . ALA A 1 88 ? -8.380 2.370 6.945 1.00 97.75 88 ALA A CA 1
ATOM 703 C C . ALA A 1 88 ? -9.519 3.413 6.901 1.00 97.75 88 ALA A C 1
ATOM 705 O O . ALA A 1 88 ? -9.709 4.169 7.853 1.00 97.75 88 ALA A O 1
ATOM 706 N N . GLY A 1 89 ? -10.261 3.508 5.792 1.00 96.38 89 GLY A N 1
ATOM 707 C CA . GLY A 1 89 ? -11.335 4.487 5.623 1.00 96.38 89 GLY A CA 1
ATOM 708 C C . GLY A 1 89 ? -10.843 5.912 5.343 1.00 96.38 89 GLY A C 1
ATOM 709 O O . GLY A 1 89 ? -11.622 6.859 5.453 1.00 96.38 89 GLY A O 1
ATOM 710 N N . ILE A 1 90 ? -9.571 6.084 4.967 1.00 97.12 90 ILE A N 1
ATOM 711 C CA . ILE A 1 90 ? -8.955 7.384 4.679 1.00 97.12 90 ILE A CA 1
ATOM 712 C C . ILE A 1 90 ? -8.891 7.579 3.155 1.00 97.12 90 ILE A C 1
ATOM 714 O O . ILE A 1 90 ? -8.165 6.850 2.466 1.00 97.12 90 ILE A O 1
ATOM 718 N N . PRO A 1 91 ? -9.611 8.567 2.583 1.00 97.12 91 PRO A N 1
ATOM 719 C CA . PRO A 1 91 ? -9.593 8.828 1.146 1.00 97.12 91 PRO A CA 1
ATOM 720 C C . PRO A 1 91 ? -8.172 9.079 0.625 1.00 97.12 91 PRO A C 1
ATOM 722 O O . PRO A 1 91 ? -7.566 10.105 0.924 1.00 97.12 91 PRO A O 1
ATOM 725 N N . SER A 1 92 ? -7.653 8.154 -0.184 1.00 97.00 92 SER A N 1
ATOM 726 C CA . SER A 1 92 ? -6.244 8.155 -0.601 1.00 97.00 92 SER A CA 1
ATOM 727 C C . SER A 1 92 ? -6.096 8.025 -2.120 1.00 97.00 92 SER A C 1
ATOM 729 O O . SER A 1 92 ? -6.844 7.296 -2.784 1.00 97.00 92 SER A O 1
ATOM 731 N N . ARG A 1 93 ? -5.116 8.724 -2.706 1.00 96.25 93 ARG A N 1
ATOM 732 C CA . ARG A 1 93 ? -4.796 8.660 -4.143 1.00 96.25 93 ARG A CA 1
ATOM 733 C C . ARG A 1 93 ? -3.292 8.680 -4.382 1.00 96.25 93 ARG A C 1
ATOM 735 O O . ARG A 1 93 ? -2.551 9.272 -3.606 1.00 96.25 93 ARG A O 1
ATOM 742 N N . LEU A 1 94 ? -2.881 8.104 -5.507 1.00 95.75 94 LEU A N 1
ATOM 743 C CA . LEU A 1 94 ? -1.510 8.207 -5.990 1.00 95.75 94 LEU A CA 1
ATOM 744 C C . LEU A 1 94 ? -1.262 9.575 -6.622 1.00 95.75 94 LEU A C 1
ATOM 746 O O . LEU A 1 94 ? -2.120 10.114 -7.323 1.00 95.75 94 LEU A O 1
ATOM 750 N N . VAL A 1 95 ? -0.059 10.092 -6.399 1.00 94.75 95 VAL A N 1
ATOM 751 C CA . VAL A 1 95 ? 0.489 11.252 -7.098 1.00 94.75 95 VAL A CA 1
ATOM 752 C C . VAL A 1 95 ? 1.816 10.813 -7.695 1.00 94.75 95 VAL A C 1
ATOM 754 O O . VAL A 1 95 ? 2.680 10.308 -6.982 1.00 94.75 95 VAL A O 1
ATOM 757 N N . LEU A 1 96 ? 1.948 10.966 -9.009 1.00 92.44 96 LEU A N 1
ATOM 758 C CA . LEU A 1 96 ? 3.156 10.617 -9.745 1.00 92.44 96 LEU A CA 1
ATOM 759 C C . LEU A 1 96 ? 3.862 11.905 -10.147 1.00 92.44 96 LEU A C 1
ATOM 761 O O . LEU A 1 96 ? 3.234 12.819 -10.678 1.00 92.44 96 LEU A O 1
ATOM 765 N N . ALA A 1 97 ? 5.162 11.961 -9.886 1.00 91.94 97 ALA A N 1
ATOM 766 C CA . ALA A 1 97 ? 6.011 13.082 -10.247 1.00 91.94 97 ALA A CA 1
ATOM 767 C C . ALA A 1 97 ? 7.249 12.563 -10.976 1.00 91.94 97 ALA A C 1
ATOM 769 O O . ALA A 1 97 ? 7.804 11.524 -10.613 1.00 91.94 97 ALA A O 1
ATOM 770 N N . ALA A 1 98 ? 7.679 13.295 -12.000 1.00 88.25 98 ALA A N 1
ATOM 771 C CA . ALA A 1 98 ? 8.953 13.044 -12.649 1.00 88.25 98 ALA A CA 1
ATOM 772 C C . ALA A 1 98 ? 10.072 13.628 -11.781 1.00 88.25 98 ALA A C 1
ATOM 774 O O . ALA A 1 98 ? 10.052 14.814 -11.450 1.00 88.25 98 ALA A O 1
ATOM 775 N N . ILE A 1 99 ? 11.046 12.798 -11.419 1.00 84.56 99 ILE A N 1
ATOM 776 C CA . ILE A 1 99 ? 12.250 13.244 -10.720 1.00 84.56 99 ILE A CA 1
ATOM 777 C C . ILE A 1 99 ? 13.344 13.420 -11.768 1.00 84.56 99 ILE A C 1
ATOM 779 O O . ILE A 1 99 ? 13.682 12.474 -12.477 1.00 84.56 99 ILE A O 1
ATOM 783 N N . ARG A 1 100 ? 13.906 14.626 -11.858 1.00 83.62 100 ARG A N 1
ATOM 784 C CA . ARG A 1 100 ? 15.105 14.891 -12.653 1.00 83.62 100 ARG A CA 1
ATOM 785 C C . ARG A 1 100 ? 16.315 14.811 -11.734 1.00 83.62 100 ARG A C 1
ATOM 787 O O . ARG A 1 100 ? 16.470 15.646 -10.848 1.00 83.62 100 ARG A O 1
ATOM 794 N N . ASN A 1 101 ? 17.155 13.799 -11.932 1.00 79.06 101 ASN A N 1
ATOM 795 C CA . ASN A 1 101 ? 18.428 13.723 -11.232 1.00 79.06 101 ASN A CA 1
ATOM 796 C C . ASN A 1 101 ? 19.483 14.494 -12.031 1.00 79.06 101 ASN A C 1
ATOM 798 O O . ASN A 1 101 ? 19.807 14.111 -13.147 1.00 79.06 101 ASN A O 1
ATOM 802 N N . HIS A 1 102 ? 19.997 15.588 -11.472 1.00 83.12 102 HIS A N 1
ATOM 803 C CA . HIS A 1 102 ? 21.058 16.393 -12.092 1.00 83.12 102 HIS A CA 1
ATOM 804 C C . HIS A 1 102 ? 22.470 15.862 -11.794 1.00 83.12 102 HIS A C 1
ATOM 806 O O . HIS A 1 102 ? 23.449 16.432 -12.264 1.00 83.12 102 HIS A O 1
ATOM 812 N N . LEU A 1 103 ? 22.574 14.793 -10.998 1.00 78.88 103 LEU A N 1
ATOM 813 C CA . LEU A 1 103 ? 23.830 14.168 -10.577 1.00 78.88 103 LEU A CA 1
ATOM 814 C C . LEU A 1 103 ? 24.139 12.875 -11.350 1.00 78.88 103 LEU A C 1
ATOM 816 O O . LEU A 1 103 ? 25.131 12.213 -11.065 1.00 78.88 103 LEU A O 1
ATOM 820 N N . THR A 1 104 ? 23.283 12.482 -12.295 1.00 53.00 104 THR A N 1
ATOM 821 C CA . THR A 1 104 ? 23.500 11.348 -13.208 1.00 53.00 104 THR A CA 1
ATOM 822 C C . THR A 1 104 ? 23.518 11.919 -14.629 1.00 53.00 104 THR A C 1
ATOM 824 O O . THR A 1 104 ? 22.613 12.703 -14.922 1.00 53.00 104 THR A O 1
ATOM 827 N N . PRO A 1 105 ? 24.548 11.633 -15.452 1.00 59.03 105 PRO A N 1
ATOM 828 C CA . PRO A 1 105 ? 24.662 12.191 -16.801 1.00 59.03 105 PRO A CA 1
ATOM 829 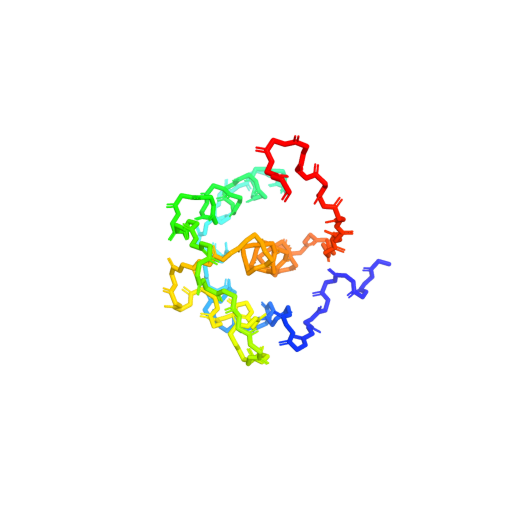C C . PRO A 1 105 ? 23.477 11.829 -17.704 1.00 59.03 105 PRO A C 1
ATOM 831 O O . PRO A 1 105 ? 22.870 10.754 -17.490 1.00 59.03 105 PRO A O 1
#

Mean predicted aligned error: 3.39 Å

Secondary structure (DSSP, 8-state):
-GGGTS--SS--TTSHHHHHHHHHHTTT-SSHHHHHHHHHHHHHHHS-B-GGG--S-GGGGSHHHHHHHT-B-HHHHHHHHHHHHHHTT------------TT--

Nearest PDB structures (foldseek):
  3kd4-assembly1_A  TM=7.216E-01  e=4.887E-02  Parabacteroides distasonis ATCC 8503
  6g49-assembly1_A  TM=7.432E-01  e=3.483E-01  Pseudomonas aeruginosa PAO1
  6g4h-assembly1_A  TM=7.660E-01  e=6.704E-01  Pseudomonas aeruginosa PAO1

Sequence (105 aa):
MNNYLKPTYYLDCDHPAIQQTVSQITEGCKDQIEALQKLFLLVRDQIPYNMYAVTGNPLYYKSSQVFRMGTGYCLQKAILFTSLGRAAGIPSRLVLAAIRNHLTP

Solvent-accessible surface area (backbone atoms only — not comparable to full-atom values): 6000 Å² total; per-residue (Å²): 114,72,78,31,48,53,61,46,88,40,32,36,21,78,38,65,72,49,40,51,51,38,57,63,67,38,56,91,47,91,47,74,64,56,28,49,50,49,49,47,48,48,48,62,70,63,29,48,80,30,88,80,60,70,72,92,58,70,67,67,43,17,20,62,45,28,61,72,65,40,42,25,28,73,67,37,49,50,32,32,46,33,16,46,35,16,54,67,73,38,73,37,75,90,83,87,79,88,82,83,66,89,89,56,137

pLDDT: mean 94.97, std 7.67, range [53.0, 98.75]

Foldseek 3Di:
DVVLLDADQLLNLVPPVLLVVLCVQCPPPPDLVSSLVSLLCCLVPQAAADPVLDDPDCQCRRLVNSVVVSYYHPNSSLSVSSSSCSSNVHRGDDDDDDDDDPPDD

Radius of gyration: 14.08 Å; Cα contacts (8 Å, |Δi|>4): 145; chains: 1; bounding box: 41×27×37 Å